Protein AF-A0A8H4P3G0-F1 (afdb_monomer_lite)

Sequence (177 aa):
MDLLESDEVDSEFFDDLRQRVEITLADLEDWEQFNQYPRPLASYPSPTASAPVFHTVRDKSLLALQRAIILCMSGLCALLKIPLVAEIPAVLENRHAVKTAIASEICELATSCVGHTHSTEPLLFIFPLQIASMNFETGSQEEKMAEEIMNGVIADTHGFEIGRRREWKTSSVILVK

Foldseek 3Di:
DPDPVVVVVVVVVLVVLLVVLVVVLVVLVVVCVVLVDDDPPPPDPPPDDDPPDDQDLLNLLVNLVSLLVLLVCLVVCVVSLNDSDPVDRSVRDPSLVVLLVSLVSLLVSLVVCQPPDLDLSSVSSLSSLVSSLVSDDPPDPSNVSSVVSNCSSPCVRPNDDPDDPDPPPPPDPPPDD

Radius of gyration: 20.96 Å; chains: 1; bounding box: 38×79×64 Å

pLDDT: mean 75.91, std 18.03, range [33.38, 95.25]

Organism: NCBI:txid2364996

Structure (mmCIF, N/CA/C/O backbone):
data_AF-A0A8H4P3G0-F1
#
_entry.id   AF-A0A8H4P3G0-F1
#
loop_
_atom_site.group_PDB
_atom_site.id
_atom_site.type_symbol
_atom_site.label_atom_id
_atom_site.label_alt_id
_atom_site.label_comp_id
_atom_site.label_asym_id
_atom_site.label_entity_id
_atom_site.label_seq_id
_atom_site.pdbx_PDB_ins_code
_atom_site.Cartn_x
_atom_site.Cartn_y
_atom_site.Cartn_z
_atom_site.occupancy
_atom_site.B_iso_or_equiv
_atom_site.auth_seq_id
_atom_site.auth_comp_id
_atom_site.auth_asym_id
_atom_site.auth_atom_id
_atom_site.pdbx_PDB_model_num
ATOM 1 N N . MET A 1 1 ? -11.064 -8.319 45.686 1.00 43.12 1 MET A N 1
ATOM 2 C CA . MET A 1 1 ? -11.386 -6.901 45.439 1.00 43.12 1 MET A CA 1
ATOM 3 C C . MET A 1 1 ? -10.418 -6.482 44.339 1.00 43.12 1 MET A C 1
ATOM 5 O O . MET A 1 1 ? -9.580 -5.642 44.582 1.00 43.12 1 MET A O 1
ATOM 9 N N . ASP A 1 2 ? -10.479 -7.156 43.178 1.00 49.41 2 ASP A N 1
ATOM 10 C CA . ASP A 1 2 ? -9.351 -7.249 42.216 1.00 49.41 2 ASP A CA 1
ATOM 11 C C . ASP A 1 2 ? -9.828 -7.223 40.750 1.00 49.41 2 ASP A C 1
ATOM 13 O O . ASP A 1 2 ? -9.193 -7.771 39.860 1.00 49.41 2 ASP A O 1
ATOM 17 N N . LEU A 1 3 ? -11.008 -6.651 40.494 1.00 50.59 3 LEU A N 1
ATOM 18 C CA . LEU A 1 3 ? -11.621 -6.603 39.157 1.00 50.59 3 LEU A CA 1
ATOM 19 C C . LEU A 1 3 ? -11.662 -5.190 38.558 1.00 50.59 3 LEU A C 1
ATOM 21 O O . LEU A 1 3 ? -12.108 -5.041 37.430 1.00 50.59 3 LEU A O 1
ATOM 25 N N . LEU A 1 4 ? -11.215 -4.167 39.296 1.00 52.47 4 LEU A N 1
ATOM 26 C CA . LEU A 1 4 ? -11.251 -2.769 38.845 1.00 52.47 4 LEU A CA 1
ATOM 27 C C . LEU A 1 4 ? -9.918 -2.286 38.250 1.00 52.47 4 LEU A C 1
ATOM 29 O O . LEU A 1 4 ? -9.938 -1.396 37.415 1.00 52.47 4 LEU A O 1
ATOM 33 N N . GLU A 1 5 ? -8.783 -2.897 38.605 1.00 53.19 5 GLU A N 1
ATOM 34 C CA . GLU A 1 5 ? -7.465 -2.487 38.082 1.00 53.19 5 GLU A CA 1
ATOM 35 C C . GLU A 1 5 ? -7.181 -3.024 36.667 1.00 53.19 5 GLU A C 1
ATOM 37 O O . GLU A 1 5 ? -6.415 -2.422 35.924 1.00 53.19 5 GLU A O 1
ATOM 42 N N . SER A 1 6 ? -7.816 -4.130 36.257 1.00 55.69 6 SER A N 1
ATOM 43 C CA . SER A 1 6 ? -7.603 -4.710 34.919 1.00 55.69 6 SER A CA 1
ATOM 44 C C . SER A 1 6 ? -8.222 -3.867 33.802 1.00 55.69 6 SER A C 1
ATOM 46 O O . SER A 1 6 ? -7.658 -3.798 32.719 1.00 55.69 6 SER A O 1
ATOM 48 N N . ASP A 1 7 ? -9.369 -3.235 34.059 1.00 60.00 7 ASP A N 1
ATOM 49 C CA . ASP A 1 7 ? -10.128 -2.480 33.048 1.00 60.00 7 ASP A CA 1
ATOM 50 C C . ASP A 1 7 ? -9.490 -1.100 32.784 1.00 60.00 7 ASP A C 1
ATOM 52 O O . ASP A 1 7 ? -9.497 -0.590 31.665 1.00 60.00 7 ASP A O 1
ATOM 56 N N . GLU A 1 8 ? -8.877 -0.513 33.818 1.00 61.44 8 GLU A N 1
ATOM 57 C CA . GLU A 1 8 ? -8.212 0.792 33.749 1.00 61.44 8 GLU A CA 1
ATOM 58 C C . GLU A 1 8 ? -6.863 0.695 33.013 1.00 61.44 8 GLU A C 1
ATOM 60 O O . GLU A 1 8 ? -6.602 1.492 32.109 1.00 61.44 8 GLU A O 1
ATOM 65 N N . VAL A 1 9 ? -6.065 -0.343 33.305 1.00 61.91 9 VAL A N 1
ATOM 66 C CA . VAL A 1 9 ? -4.786 -0.626 32.620 1.00 61.91 9 VAL A CA 1
ATOM 67 C C . VAL A 1 9 ? -4.992 -0.949 31.138 1.00 61.91 9 VAL A C 1
ATOM 69 O O . VAL A 1 9 ? -4.215 -0.495 30.296 1.00 61.91 9 VAL A O 1
ATOM 72 N N . ASP A 1 10 ? -6.053 -1.688 30.802 1.00 77.25 10 ASP A N 1
ATOM 73 C CA . ASP A 1 10 ? -6.387 -1.966 29.406 1.00 77.25 10 ASP A CA 1
ATOM 74 C C . ASP A 1 10 ? -6.795 -0.672 28.680 1.00 77.25 10 ASP A C 1
ATOM 76 O O . ASP A 1 10 ? -6.320 -0.421 27.572 1.00 77.25 10 ASP A O 1
ATOM 80 N N . SER A 1 11 ? -7.597 0.200 29.309 1.00 81.69 11 SER A N 1
ATOM 81 C CA . SER A 1 11 ? -8.021 1.471 28.699 1.00 81.69 11 SER A CA 1
ATOM 82 C C . SER A 1 11 ? -6.858 2.432 28.414 1.00 81.69 11 SER A C 1
ATOM 84 O O . SER A 1 11 ? -6.768 2.961 27.306 1.00 81.69 11 SER A O 1
ATOM 86 N N . GLU A 1 12 ? -5.919 2.586 29.355 1.00 89.50 12 GLU A N 1
ATOM 87 C CA . GLU A 1 12 ? -4.738 3.442 29.188 1.00 89.50 12 GLU A CA 1
ATOM 88 C C . GLU A 1 12 ? -3.828 2.921 28.067 1.00 89.50 12 GLU A C 1
ATOM 90 O O . GLU A 1 12 ? -3.342 3.692 27.235 1.00 89.50 12 GLU A O 1
ATOM 95 N N . PHE A 1 13 ? -3.644 1.599 27.990 1.00 90.69 13 PHE A N 1
ATOM 96 C CA . PHE A 1 13 ? -2.889 0.976 26.907 1.00 90.69 13 PHE A CA 1
ATOM 97 C C . PHE A 1 13 ? -3.551 1.191 25.539 1.00 90.69 13 PHE A C 1
ATOM 99 O O . PHE A 1 13 ? -2.862 1.502 24.564 1.00 90.69 13 PHE A O 1
ATOM 106 N N . PHE A 1 14 ? -4.877 1.029 25.446 1.00 90.44 14 PHE A N 1
ATOM 107 C CA . PHE A 1 14 ? -5.611 1.262 24.201 1.00 90.44 14 PHE A CA 1
ATOM 108 C C . PHE A 1 14 ? -5.514 2.720 23.747 1.00 90.44 14 PHE A C 1
ATOM 110 O O . PHE A 1 14 ? -5.353 2.955 22.547 1.00 90.44 14 PHE A O 1
ATOM 117 N N . ASP A 1 15 ? -5.559 3.674 24.676 1.00 91.88 15 ASP A N 1
ATOM 118 C CA . ASP A 1 15 ? -5.425 5.099 24.373 1.00 91.88 15 ASP A CA 1
ATOM 119 C C . ASP A 1 15 ? -3.999 5.467 23.924 1.00 91.88 15 ASP A C 1
ATOM 121 O O . ASP A 1 15 ? -3.850 6.137 22.898 1.00 91.88 15 ASP A O 1
ATOM 125 N N . ASP A 1 16 ? -2.946 4.966 24.590 1.00 94.12 16 ASP A N 1
ATOM 126 C CA . ASP A 1 16 ? -1.550 5.168 24.147 1.00 94.12 16 ASP A CA 1
ATOM 127 C C . ASP A 1 16 ? -1.311 4.546 22.763 1.00 94.12 16 ASP A C 1
ATOM 129 O O . ASP A 1 16 ? -0.747 5.177 21.864 1.00 94.12 16 ASP A O 1
ATOM 133 N N . LEU A 1 17 ? -1.791 3.317 22.543 1.00 93.62 17 LEU A N 1
ATOM 134 C CA . LEU A 1 17 ? -1.672 2.652 21.248 1.00 93.62 17 LEU A CA 1
ATOM 135 C C . LEU A 1 17 ? -2.418 3.425 20.153 1.00 93.62 17 LEU A C 1
ATOM 137 O O . LEU A 1 17 ? -1.885 3.597 19.054 1.00 93.62 17 LEU A O 1
ATOM 141 N N . ARG A 1 18 ? -3.628 3.913 20.447 1.00 93.44 18 ARG A N 1
ATOM 142 C CA . ARG A 1 18 ? -4.426 4.742 19.535 1.00 93.44 18 ARG A CA 1
ATOM 143 C C . ARG A 1 18 ? -3.678 6.009 19.152 1.00 93.44 18 ARG A C 1
ATOM 145 O O . ARG A 1 18 ? -3.518 6.264 17.960 1.00 93.44 18 ARG A O 1
ATOM 152 N N . GLN A 1 19 ? -3.155 6.735 20.136 1.00 94.44 19 GLN A N 1
ATOM 153 C CA . GLN A 1 19 ? -2.387 7.954 19.911 1.00 94.44 19 GLN A CA 1
ATOM 154 C C . GLN A 1 19 ? -1.144 7.690 19.052 1.00 94.44 19 GLN A C 1
ATOM 156 O O . GLN A 1 19 ? -0.868 8.439 18.117 1.00 94.44 19 GLN A O 1
ATOM 161 N N . ARG A 1 20 ? -0.405 6.604 19.310 1.00 94.50 20 ARG A N 1
ATOM 162 C CA . ARG A 1 20 ? 0.772 6.240 18.503 1.00 94.50 20 ARG A CA 1
ATOM 163 C C . ARG A 1 20 ? 0.420 5.933 17.054 1.00 94.50 20 ARG A C 1
ATOM 165 O O . ARG A 1 20 ? 1.165 6.333 16.160 1.00 94.50 20 ARG A O 1
ATOM 172 N N . VAL A 1 21 ? -0.685 5.227 16.810 1.00 93.25 21 VAL A N 1
ATOM 173 C CA . VAL A 1 21 ? -1.143 4.926 15.446 1.00 93.25 21 VAL A CA 1
ATOM 174 C C . VAL A 1 21 ? -1.578 6.206 14.729 1.00 93.25 21 VAL A C 1
ATOM 176 O O . VAL A 1 21 ? -1.184 6.404 13.583 1.00 93.25 21 VAL A O 1
ATOM 179 N N . GLU A 1 22 ? -2.319 7.094 15.398 1.00 92.56 22 GLU A N 1
ATOM 180 C CA . GLU A 1 22 ? -2.729 8.394 14.844 1.00 92.56 22 GLU A CA 1
ATOM 181 C C . GLU A 1 22 ? -1.518 9.270 14.488 1.00 92.56 22 GLU A C 1
ATOM 183 O O . GLU A 1 22 ? -1.454 9.787 13.375 1.00 92.56 22 GLU A O 1
ATOM 188 N N . ILE A 1 23 ? -0.524 9.373 15.380 1.00 93.31 23 ILE A N 1
ATOM 189 C CA . ILE A 1 23 ? 0.727 10.106 15.115 1.00 93.31 23 ILE A CA 1
ATOM 190 C C . ILE A 1 23 ? 1.473 9.489 13.932 1.00 93.31 23 ILE A C 1
ATOM 192 O O . ILE A 1 23 ? 1.886 10.204 13.029 1.00 93.31 23 ILE A O 1
ATOM 196 N N . THR A 1 24 ? 1.606 8.161 13.896 1.00 93.12 24 THR A N 1
ATOM 197 C CA . THR A 1 24 ? 2.320 7.481 12.804 1.00 93.12 24 THR A CA 1
ATOM 198 C C . THR A 1 24 ? 1.644 7.731 11.455 1.00 93.12 24 THR A C 1
ATOM 200 O O . THR A 1 24 ? 2.328 7.954 10.462 1.00 93.12 24 THR A O 1
ATOM 203 N N . LEU A 1 25 ? 0.309 7.695 11.394 1.00 90.94 25 LEU A N 1
ATOM 204 C CA . LEU A 1 25 ? -0.429 8.011 10.169 1.00 90.94 25 LEU A CA 1
ATOM 205 C C . LEU A 1 25 ? -0.236 9.472 9.753 1.00 90.94 25 LEU A C 1
ATOM 207 O O . LEU A 1 25 ? 0.039 9.724 8.582 1.00 90.94 25 LEU A O 1
ATOM 211 N N . ALA A 1 26 ? -0.312 10.408 10.701 1.00 89.81 26 ALA A N 1
ATOM 212 C CA . ALA A 1 26 ? -0.076 11.825 10.438 1.00 89.81 26 ALA A CA 1
ATOM 213 C C . ALA A 1 26 ? 1.346 12.077 9.910 1.00 89.81 26 ALA A C 1
ATOM 215 O O . ALA A 1 26 ? 1.509 12.729 8.884 1.00 89.81 26 ALA A O 1
ATOM 216 N N . ASP A 1 27 ? 2.367 11.476 10.528 1.00 91.25 27 ASP A N 1
ATOM 217 C CA . ASP A 1 27 ? 3.762 11.593 10.088 1.00 91.25 27 ASP A CA 1
ATOM 218 C C . ASP A 1 27 ? 3.959 11.063 8.653 1.00 91.25 27 ASP A C 1
ATOM 220 O O . ASP A 1 27 ? 4.732 11.624 7.870 1.00 91.25 27 ASP A O 1
ATOM 224 N N . LEU A 1 28 ? 3.257 9.985 8.278 1.00 90.06 28 LEU A N 1
ATOM 225 C CA . LEU A 1 28 ? 3.296 9.427 6.920 1.00 90.06 28 LEU A CA 1
ATOM 226 C C . LEU A 1 28 ? 2.593 10.325 5.892 1.00 90.06 28 LEU A C 1
ATOM 228 O O . LEU A 1 28 ? 3.028 10.361 4.737 1.00 90.06 28 LEU A O 1
ATOM 232 N N . GLU A 1 29 ? 1.519 11.016 6.276 1.00 85.75 29 GLU A N 1
ATOM 233 C CA . GLU A 1 29 ? 0.829 11.999 5.431 1.00 85.75 29 GLU A CA 1
ATOM 234 C C . GLU A 1 29 ? 1.659 13.286 5.278 1.00 85.75 29 GLU A C 1
ATOM 236 O O . GLU A 1 29 ? 1.828 13.785 4.162 1.00 85.75 29 GLU A O 1
ATOM 241 N N . ASP A 1 30 ? 2.252 13.784 6.364 1.00 87.12 30 ASP A N 1
ATOM 242 C CA . ASP A 1 30 ? 3.133 14.956 6.360 1.00 87.12 30 ASP A CA 1
ATOM 243 C C . ASP A 1 30 ? 4.384 14.709 5.508 1.00 87.12 30 ASP A C 1
ATOM 245 O O . ASP A 1 30 ? 4.800 15.570 4.724 1.00 87.12 30 ASP A O 1
ATOM 249 N N . TRP A 1 31 ? 4.962 13.505 5.594 1.00 88.06 31 TRP A N 1
ATOM 250 C CA . TRP A 1 31 ? 6.077 13.102 4.739 1.00 88.06 31 TRP A CA 1
ATOM 251 C C . TRP A 1 31 ? 5.698 13.118 3.251 1.00 88.06 31 TRP A C 1
ATOM 253 O O . TRP A 1 31 ? 6.485 13.588 2.425 1.00 88.06 31 TRP A O 1
ATOM 263 N N . GLU A 1 32 ? 4.504 12.645 2.882 1.00 83.06 32 GLU A N 1
ATOM 264 C CA . GLU A 1 32 ? 4.028 12.673 1.492 1.00 83.06 32 GLU A CA 1
ATOM 265 C C . GLU A 1 32 ? 3.904 14.115 0.978 1.00 83.06 32 GLU A C 1
ATOM 267 O O . GLU A 1 32 ? 4.414 14.433 -0.103 1.00 83.06 32 GLU A O 1
ATOM 272 N N . GLN A 1 33 ? 3.287 14.997 1.773 1.00 80.44 33 GLN A N 1
ATOM 273 C CA . GLN A 1 33 ? 3.102 16.410 1.434 1.00 80.44 33 GLN A CA 1
ATOM 274 C C . GLN A 1 33 ? 4.439 17.141 1.283 1.00 80.44 33 GLN A C 1
ATOM 276 O O . GLN A 1 33 ? 4.635 17.889 0.321 1.00 80.44 33 GLN A O 1
ATOM 281 N N . PHE A 1 34 ? 5.383 16.893 2.195 1.00 79.56 34 PHE A N 1
ATOM 282 C CA . PHE A 1 34 ? 6.714 17.499 2.160 1.00 79.56 34 PHE A CA 1
ATOM 283 C C . PHE A 1 34 ? 7.478 17.155 0.874 1.00 79.56 34 PHE A C 1
ATOM 285 O O . PHE A 1 34 ? 8.173 18.004 0.315 1.00 79.56 34 PHE A O 1
ATOM 292 N N . ASN A 1 35 ? 7.320 15.927 0.372 1.00 73.19 35 ASN A N 1
ATOM 293 C CA . ASN A 1 35 ? 7.991 15.461 -0.841 1.00 73.19 35 ASN A CA 1
ATOM 294 C C . ASN A 1 35 ? 7.211 15.755 -2.141 1.00 73.19 35 ASN A C 1
ATOM 296 O O . ASN A 1 35 ? 7.659 15.357 -3.217 1.00 73.19 35 ASN A O 1
ATOM 300 N N . GLN A 1 36 ? 6.083 16.478 -2.063 1.00 69.44 36 GLN A N 1
ATOM 301 C CA . GLN A 1 36 ? 5.275 16.928 -3.209 1.00 69.44 36 GLN A CA 1
ATOM 302 C C . GLN A 1 36 ? 4.873 15.800 -4.170 1.00 69.44 36 GLN A C 1
ATOM 304 O O . GLN A 1 36 ? 4.805 15.999 -5.385 1.00 69.44 36 GLN A O 1
ATOM 309 N N . TYR A 1 37 ? 4.617 14.602 -3.646 1.00 65.69 37 TYR A N 1
ATOM 310 C CA . TYR A 1 37 ? 4.151 13.509 -4.486 1.00 65.69 37 TYR A CA 1
ATOM 311 C C . TYR A 1 37 ? 2.724 13.775 -4.983 1.00 65.69 37 TYR A C 1
ATOM 313 O O . TYR A 1 37 ? 1.870 14.196 -4.199 1.00 65.69 37 TYR A O 1
ATOM 321 N N . PRO A 1 38 ? 2.425 13.534 -6.272 1.00 56.12 38 PRO A N 1
ATOM 322 C CA . PRO A 1 38 ? 1.068 13.642 -6.774 1.00 56.12 38 PRO A CA 1
ATOM 323 C C . PRO A 1 38 ? 0.209 12.565 -6.113 1.00 56.12 38 PRO A C 1
ATOM 325 O O . PRO A 1 38 ? 0.459 11.369 -6.270 1.00 56.12 38 PRO A O 1
ATOM 328 N N . ARG A 1 39 ? -0.816 12.996 -5.375 1.00 55.69 39 ARG A N 1
ATOM 329 C CA . ARG A 1 39 ? -1.787 12.090 -4.767 1.00 55.69 39 ARG A CA 1
ATOM 330 C C . ARG A 1 39 ? -2.641 11.446 -5.876 1.00 55.69 39 ARG A C 1
ATOM 332 O O . ARG A 1 39 ? -3.262 12.195 -6.637 1.00 55.69 39 ARG A O 1
ATOM 339 N N . PRO A 1 40 ? -2.752 10.110 -5.975 1.00 48.84 40 PRO A N 1
ATOM 340 C CA . PRO A 1 40 ? -3.450 9.483 -7.104 1.00 48.84 40 PRO A CA 1
ATOM 341 C C . PRO A 1 40 ? -4.983 9.632 -7.119 1.00 48.84 40 PRO A C 1
ATOM 343 O O . PRO A 1 40 ? -5.617 9.272 -8.104 1.00 48.84 40 PRO A O 1
ATOM 346 N N . LEU A 1 41 ? -5.611 10.215 -6.091 1.00 43.03 41 LEU A N 1
ATOM 347 C CA . LEU A 1 41 ? -7.079 10.346 -6.019 1.00 43.03 41 LEU A CA 1
ATOM 348 C C . LEU A 1 41 ? -7.628 11.764 -6.235 1.00 43.03 41 LEU A C 1
ATOM 350 O O . LEU A 1 41 ? -8.844 11.961 -6.252 1.00 43.03 41 LEU A O 1
ATOM 354 N N . ALA A 1 42 ? -6.775 12.761 -6.475 1.00 37.22 42 ALA A N 1
ATOM 355 C CA . ALA A 1 42 ? -7.243 14.096 -6.834 1.00 37.22 42 ALA A CA 1
ATOM 356 C C . ALA A 1 42 ? -7.324 14.235 -8.361 1.00 37.22 42 ALA A C 1
ATOM 358 O O . ALA A 1 42 ? -6.422 14.759 -9.008 1.00 37.22 42 ALA A O 1
ATOM 359 N N . SER A 1 43 ? -8.458 13.834 -8.942 1.00 33.38 43 SER A N 1
ATOM 360 C CA . SER A 1 43 ? -8.894 14.295 -10.273 1.00 33.38 43 SER A CA 1
ATOM 361 C C . SER A 1 43 ? -9.261 15.790 -10.250 1.00 33.38 43 SER A C 1
ATOM 363 O O . SER A 1 43 ? -10.345 16.184 -10.671 1.00 33.38 43 SER A O 1
ATOM 365 N N . TYR A 1 44 ? -8.371 16.634 -9.727 1.00 35.44 44 TYR A N 1
ATOM 366 C CA . TYR A 1 44 ? -8.491 18.082 -9.766 1.00 35.44 44 TYR A CA 1
ATOM 367 C C . TYR A 1 44 ? -7.192 18.673 -10.312 1.00 35.44 44 TYR A C 1
ATOM 369 O O . TYR A 1 44 ? -6.133 18.475 -9.715 1.00 35.44 44 TYR A O 1
ATOM 377 N N . PRO A 1 45 ? -7.242 19.412 -11.433 1.00 39.12 45 PRO A N 1
ATOM 378 C CA . PRO A 1 45 ? -6.087 20.161 -11.890 1.00 39.12 45 PRO A CA 1
ATOM 379 C C . PRO A 1 45 ? -5.824 21.271 -10.869 1.00 39.12 45 PRO A C 1
ATOM 381 O O . PRO A 1 45 ? -6.584 22.234 -10.778 1.00 39.12 45 PRO A O 1
ATOM 384 N N . SER A 1 46 ? -4.763 21.130 -10.073 1.00 40.81 46 SER A N 1
ATOM 385 C CA . SER A 1 46 ? -4.280 22.238 -9.252 1.00 40.81 46 SER A CA 1
ATOM 386 C C . SER A 1 46 ? -3.826 23.369 -10.194 1.00 40.81 46 SER A C 1
ATOM 388 O O . SER A 1 46 ? -3.010 23.118 -11.084 1.00 40.81 46 SER A O 1
ATOM 390 N N . PRO A 1 47 ? -4.356 24.601 -10.070 1.00 42.53 47 PRO A N 1
ATOM 391 C CA . PRO A 1 47 ? -4.154 25.672 -11.049 1.00 42.53 47 PRO A CA 1
ATOM 392 C C . PRO A 1 47 ? -2.785 26.366 -10.951 1.00 42.53 47 PRO A C 1
ATOM 394 O O . PRO A 1 47 ? -2.550 27.367 -11.627 1.00 42.53 47 PRO A O 1
ATOM 397 N N . THR A 1 48 ? -1.857 25.861 -10.142 1.00 43.78 48 THR A N 1
ATOM 398 C CA . THR A 1 48 ? -0.498 26.400 -10.044 1.00 43.78 48 THR A CA 1
ATOM 399 C C . THR A 1 48 ? 0.470 25.514 -10.810 1.00 43.78 48 THR A C 1
ATOM 401 O O . THR A 1 48 ? 0.964 24.517 -10.293 1.00 43.78 48 THR A O 1
ATOM 404 N N . ALA A 1 49 ? 0.741 25.902 -12.056 1.00 47.28 49 ALA A N 1
ATOM 405 C CA . ALA A 1 49 ? 1.813 25.359 -12.875 1.00 47.28 49 ALA A CA 1
ATOM 406 C C . ALA A 1 49 ? 3.182 25.633 -12.220 1.00 47.28 49 ALA A C 1
ATOM 408 O O . ALA A 1 49 ? 3.829 26.641 -12.503 1.00 47.28 49 ALA A O 1
ATOM 409 N N . SER A 1 50 ? 3.627 24.746 -11.332 1.00 45.53 50 SER A N 1
ATOM 410 C CA . SER A 1 50 ? 5.051 24.522 -11.095 1.00 45.53 50 SER A CA 1
ATOM 411 C C . SER A 1 50 ? 5.563 23.520 -12.134 1.00 45.53 50 SER A C 1
ATOM 413 O O . SER A 1 50 ? 4.803 22.711 -12.667 1.00 45.53 50 SER A O 1
ATOM 415 N N . ALA A 1 51 ? 6.841 23.637 -12.501 1.00 49.16 51 ALA A N 1
ATOM 416 C CA . ALA A 1 51 ? 7.497 22.768 -13.478 1.00 49.16 51 ALA A CA 1
ATOM 417 C C . ALA A 1 51 ? 7.215 21.275 -13.195 1.00 49.16 51 ALA A C 1
ATOM 419 O O . ALA A 1 51 ? 7.076 20.916 -12.025 1.00 49.16 51 ALA A O 1
ATOM 420 N N . PRO A 1 52 ? 7.149 20.402 -14.221 1.00 52.31 52 PRO A N 1
ATOM 421 C CA . PRO A 1 52 ? 6.902 18.979 -14.007 1.00 52.31 52 PRO A CA 1
ATOM 422 C C . PRO A 1 52 ? 7.968 18.417 -13.062 1.00 52.31 52 PRO A C 1
ATOM 424 O O . PRO A 1 52 ? 9.151 18.368 -13.405 1.00 52.31 52 PRO A O 1
ATOM 427 N N . VAL A 1 53 ? 7.553 18.031 -11.854 1.00 60.91 53 VAL A N 1
ATOM 428 C CA . VAL A 1 53 ? 8.425 17.352 -10.899 1.00 60.91 53 VAL A CA 1
ATOM 429 C C . VAL A 1 53 ? 8.690 15.962 -11.469 1.00 60.91 53 VAL A C 1
ATOM 431 O O . VAL A 1 53 ? 7.803 15.112 -11.538 1.00 60.91 53 VAL A O 1
ATOM 434 N N . PHE A 1 54 ? 9.907 15.742 -11.962 1.00 62.84 54 PHE A N 1
ATOM 435 C CA . PHE A 1 54 ? 10.335 14.424 -12.412 1.00 62.84 54 PHE A CA 1
ATOM 436 C C . PHE A 1 54 ? 10.643 13.570 -11.183 1.00 62.84 54 PHE A C 1
ATOM 438 O O . PHE A 1 54 ? 11.702 13.714 -10.578 1.00 62.84 54 PHE A O 1
ATOM 445 N N . HIS A 1 55 ? 9.722 12.681 -10.815 1.00 75.44 55 HIS A N 1
ATOM 446 C CA . HIS A 1 55 ? 9.962 11.708 -9.751 1.00 75.44 55 HIS A CA 1
ATOM 447 C C . HIS A 1 55 ? 10.827 10.560 -10.268 1.00 75.44 55 HIS A C 1
ATOM 449 O O . HIS A 1 55 ? 10.496 9.919 -11.272 1.00 75.44 55 HIS A O 1
ATOM 455 N N . THR A 1 56 ? 11.924 10.283 -9.566 1.00 84.88 56 THR A N 1
ATOM 456 C CA . THR A 1 56 ? 12.780 9.132 -9.859 1.00 84.88 56 THR A CA 1
ATOM 457 C C . THR A 1 56 ? 12.065 7.816 -9.517 1.00 84.88 56 THR A C 1
ATOM 459 O O . THR A 1 56 ? 11.059 7.794 -8.803 1.00 84.88 56 THR A O 1
ATOM 462 N N . VAL A 1 57 ? 12.591 6.683 -9.999 1.00 84.62 57 VAL A N 1
ATOM 463 C CA . VAL A 1 57 ? 12.095 5.344 -9.611 1.00 84.62 57 VAL A CA 1
ATOM 464 C C . VAL A 1 57 ? 12.144 5.170 -8.091 1.00 84.62 57 VAL A C 1
ATOM 466 O O . VAL A 1 57 ? 11.209 4.638 -7.494 1.00 84.62 57 VAL A O 1
ATOM 469 N N . ARG A 1 58 ? 13.204 5.686 -7.457 1.00 86.56 58 ARG A N 1
ATOM 470 C CA . ARG A 1 58 ? 13.367 5.671 -6.003 1.00 86.56 58 ARG A CA 1
ATOM 471 C C . ARG A 1 58 ? 12.246 6.434 -5.308 1.00 86.56 58 ARG A C 1
ATOM 473 O O . ARG A 1 58 ? 11.645 5.899 -4.384 1.00 86.56 58 ARG A O 1
ATOM 480 N N . ASP A 1 59 ? 11.938 7.633 -5.780 1.00 87.25 59 ASP A N 1
ATOM 481 C CA . ASP A 1 59 ? 10.899 8.487 -5.203 1.00 87.25 59 ASP A CA 1
ATOM 482 C C . ASP A 1 59 ? 9.533 7.782 -5.226 1.00 87.25 59 ASP A C 1
ATOM 484 O O . ASP A 1 59 ? 8.863 7.625 -4.204 1.00 87.25 59 ASP A O 1
ATOM 488 N N . LYS A 1 60 ? 9.176 7.213 -6.381 1.00 87.31 60 LYS A N 1
ATOM 489 C CA . LYS A 1 60 ? 7.952 6.417 -6.543 1.00 87.31 60 LYS A CA 1
ATOM 490 C C . LYS A 1 60 ? 7.943 5.157 -5.673 1.00 87.31 60 LYS A C 1
ATOM 492 O O . LYS A 1 60 ? 6.895 4.789 -5.149 1.00 87.31 60 LYS A O 1
ATOM 497 N N . SER A 1 61 ? 9.093 4.505 -5.494 1.00 89.25 61 SER A N 1
ATOM 498 C CA . SER A 1 61 ? 9.200 3.320 -4.634 1.00 89.25 61 SER A CA 1
ATOM 499 C C . SER A 1 61 ? 9.019 3.649 -3.150 1.00 89.25 61 SER A C 1
ATOM 501 O O . SER A 1 61 ? 8.398 2.875 -2.425 1.00 89.25 61 SER A O 1
ATOM 503 N N . LEU A 1 62 ? 9.494 4.817 -2.700 1.00 91.12 62 LEU A N 1
ATOM 504 C CA . LEU A 1 62 ? 9.287 5.290 -1.331 1.00 91.12 62 LEU A CA 1
ATOM 505 C C . LEU A 1 62 ? 7.817 5.642 -1.088 1.00 91.12 62 LEU A C 1
ATOM 507 O O . LEU A 1 62 ? 7.2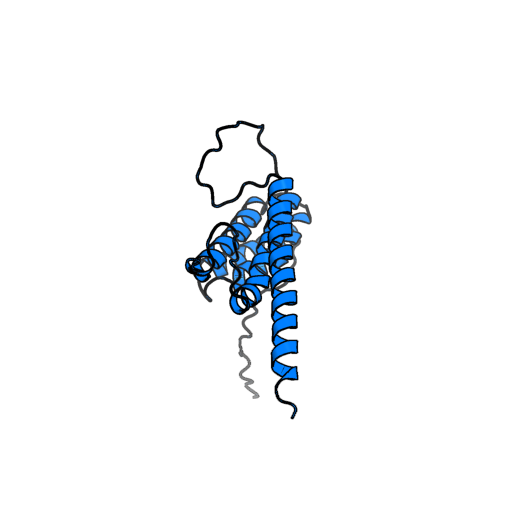84 5.308 -0.033 1.00 91.12 62 LEU A O 1
ATOM 511 N N . LEU A 1 63 ? 7.144 6.238 -2.075 1.00 91.12 63 LEU A N 1
ATOM 512 C CA . LEU A 1 63 ? 5.703 6.473 -2.003 1.00 91.12 63 LEU A CA 1
ATOM 513 C C . LEU A 1 63 ? 4.915 5.155 -1.942 1.00 91.12 63 LEU A C 1
ATOM 515 O O . LEU A 1 63 ? 4.044 4.993 -1.092 1.00 91.12 63 LEU A O 1
ATOM 519 N N . ALA A 1 64 ? 5.264 4.171 -2.775 1.00 92.31 64 ALA A N 1
ATOM 520 C CA . ALA A 1 64 ? 4.651 2.845 -2.716 1.00 92.31 64 ALA A CA 1
ATOM 521 C C . ALA A 1 64 ? 4.895 2.152 -1.361 1.00 92.31 64 ALA A C 1
ATOM 523 O O . ALA A 1 64 ? 4.000 1.496 -0.829 1.00 92.31 64 ALA A O 1
ATOM 524 N N . LEU A 1 65 ? 6.081 2.328 -0.768 1.00 94.38 65 LEU A N 1
ATOM 525 C CA . LEU A 1 65 ? 6.386 1.845 0.578 1.00 94.38 65 LEU A CA 1
ATOM 526 C C . LEU A 1 65 ? 5.522 2.526 1.642 1.00 94.38 65 LEU A C 1
ATOM 528 O O . LEU A 1 65 ? 4.989 1.837 2.508 1.00 94.38 65 LEU A O 1
ATOM 532 N N . GLN A 1 66 ? 5.339 3.843 1.563 1.00 93.75 66 GLN A N 1
ATOM 533 C CA . GLN A 1 66 ? 4.450 4.578 2.462 1.00 93.75 66 GLN A CA 1
ATOM 534 C C . GLN A 1 66 ? 3.015 4.031 2.392 1.00 93.75 66 GLN A C 1
ATOM 536 O O . GLN A 1 66 ? 2.435 3.695 3.428 1.00 93.75 66 GLN A O 1
ATOM 541 N N . ARG A 1 67 ? 2.484 3.809 1.183 1.00 93.06 67 ARG A N 1
ATOM 542 C CA . ARG A 1 67 ? 1.166 3.186 0.970 1.00 93.06 67 ARG A CA 1
ATOM 543 C C . ARG A 1 67 ? 1.081 1.773 1.543 1.00 93.06 67 ARG A C 1
ATOM 545 O O . ARG A 1 67 ? 0.089 1.413 2.178 1.00 93.06 67 ARG A O 1
ATOM 552 N N . ALA A 1 68 ? 2.138 0.982 1.383 1.00 95.25 68 ALA A N 1
ATOM 553 C CA . ALA A 1 68 ? 2.213 -0.360 1.948 1.00 95.25 68 ALA A CA 1
ATOM 554 C C . ALA A 1 68 ? 2.208 -0.345 3.486 1.00 95.25 68 ALA A C 1
ATOM 556 O O . ALA A 1 68 ? 1.534 -1.171 4.100 1.00 95.25 68 ALA A O 1
ATOM 557 N N . ILE A 1 69 ? 2.901 0.608 4.120 1.00 94.62 69 ILE A N 1
ATOM 558 C CA . ILE A 1 69 ? 2.883 0.776 5.581 1.00 94.62 69 ILE A CA 1
ATOM 559 C C . ILE A 1 69 ? 1.460 1.094 6.062 1.00 94.62 69 ILE A C 1
ATOM 561 O O . ILE A 1 69 ? 0.991 0.457 7.007 1.00 94.62 69 ILE A O 1
ATOM 565 N N . ILE A 1 70 ? 0.739 1.991 5.381 1.00 92.88 70 ILE A N 1
ATOM 566 C CA . ILE A 1 70 ? -0.668 2.298 5.699 1.00 92.88 70 ILE A CA 1
ATOM 567 C C . ILE A 1 70 ? -1.535 1.030 5.614 1.00 92.88 70 ILE A C 1
ATOM 569 O O . ILE A 1 70 ? -2.290 0.727 6.541 1.00 92.88 70 ILE A O 1
ATOM 573 N N . LEU A 1 71 ? -1.386 0.227 4.552 1.00 93.62 71 LEU A N 1
ATOM 574 C CA . LEU A 1 71 ? -2.111 -1.043 4.414 1.00 93.62 71 LEU A CA 1
ATOM 575 C C . LEU A 1 71 ? -1.789 -2.038 5.537 1.00 93.62 71 LEU A C 1
ATOM 577 O O . LEU A 1 71 ? -2.706 -2.684 6.055 1.00 93.62 71 LEU A O 1
ATOM 581 N N . CYS A 1 72 ? -0.526 -2.140 5.957 1.00 94.50 72 CYS A N 1
ATOM 582 C CA . CYS A 1 72 ? -0.118 -2.970 7.094 1.00 94.50 72 CYS A CA 1
ATOM 583 C C . CYS A 1 72 ? -0.789 -2.530 8.405 1.00 94.50 72 CYS A C 1
ATOM 585 O O . CYS A 1 72 ? -1.134 -3.374 9.232 1.00 94.50 72 CYS A O 1
ATOM 587 N N . MET A 1 73 ? -1.034 -1.229 8.582 1.00 92.19 73 MET A N 1
ATOM 588 C CA . MET A 1 73 ? -1.716 -0.697 9.765 1.00 92.19 73 MET A CA 1
ATOM 589 C C . MET A 1 73 ? -3.245 -0.844 9.717 1.00 92.19 73 MET A C 1
ATOM 591 O O . MET A 1 73 ? -3.901 -0.625 10.735 1.00 92.19 73 MET A O 1
ATOM 595 N N . SER A 1 74 ? -3.831 -1.277 8.592 1.00 90.62 74 SER A N 1
ATOM 596 C CA . SER A 1 74 ? -5.292 -1.361 8.416 1.00 90.62 74 SER A CA 1
ATOM 597 C C . SER A 1 74 ? -6.018 -2.188 9.478 1.00 90.62 74 SER A C 1
ATOM 599 O O . SER A 1 74 ? -7.098 -1.794 9.915 1.00 90.62 74 SER A O 1
ATOM 601 N N . GLY A 1 75 ? -5.429 -3.292 9.946 1.00 89.56 75 GLY A N 1
ATOM 602 C CA . GLY A 1 75 ? -6.005 -4.106 11.021 1.00 89.56 75 GLY A CA 1
ATOM 603 C C . GLY A 1 75 ? -6.048 -3.377 12.368 1.00 89.56 75 GLY A C 1
ATOM 604 O O . GLY A 1 75 ? -7.068 -3.413 13.057 1.00 89.56 75 GLY A O 1
ATOM 605 N N . LEU A 1 76 ? -4.974 -2.660 12.715 1.00 90.19 76 LEU A N 1
ATOM 606 C CA . LEU A 1 76 ? -4.896 -1.862 13.944 1.00 90.19 76 LEU A CA 1
ATOM 607 C C . LEU A 1 76 ? -5.828 -0.652 13.883 1.00 90.19 76 LEU A C 1
ATOM 609 O O . LEU A 1 76 ? -6.603 -0.424 14.809 1.00 90.19 76 LEU A O 1
ATOM 613 N N . CYS A 1 77 ? -5.838 0.066 12.760 1.00 90.56 77 CYS A N 1
ATOM 614 C CA . CYS A 1 77 ? -6.782 1.159 12.523 1.00 90.56 77 CYS A CA 1
ATOM 615 C C . CYS A 1 77 ? -8.225 0.654 12.619 1.00 90.56 77 CYS A C 1
ATOM 617 O O . CYS A 1 77 ? -9.115 1.342 13.135 1.00 90.56 77 CYS A O 1
ATOM 619 N N . ALA A 1 78 ? -8.456 -0.588 12.175 1.00 88.62 78 ALA A N 1
ATOM 620 C CA . ALA A 1 78 ? -9.760 -1.199 12.267 1.00 88.62 78 ALA A CA 1
ATOM 621 C C . ALA A 1 78 ? -10.233 -1.435 13.692 1.00 88.62 78 ALA A C 1
ATOM 623 O O . ALA A 1 78 ? -11.353 -1.036 14.024 1.00 88.62 78 ALA A O 1
ATOM 624 N N . LEU A 1 79 ? -9.356 -2.007 14.509 1.00 89.56 79 LEU A N 1
ATOM 625 C CA . LEU A 1 79 ? -9.581 -2.252 15.924 1.00 89.56 79 LEU A CA 1
ATOM 626 C C . LEU A 1 79 ? -9.803 -0.947 16.708 1.00 89.56 79 LEU A C 1
ATOM 628 O O . LEU A 1 79 ? -10.729 -0.862 17.509 1.00 89.56 79 LEU A O 1
ATOM 632 N N . LEU A 1 80 ? -9.003 0.086 16.427 1.00 89.94 80 LEU A N 1
ATOM 633 C CA . LEU A 1 80 ? -8.962 1.347 17.185 1.00 89.94 80 LEU A CA 1
ATOM 634 C C . LEU A 1 80 ? -9.922 2.430 16.655 1.00 89.94 80 LEU A C 1
ATOM 636 O O . LEU A 1 80 ? -9.957 3.549 17.174 1.00 89.94 80 LEU A O 1
ATOM 640 N N . LYS A 1 81 ? -10.713 2.106 15.619 1.00 88.25 81 LYS A N 1
ATOM 641 C CA . LYS A 1 81 ? -11.637 3.031 14.928 1.00 88.25 81 LYS A CA 1
ATOM 642 C C . LYS A 1 81 ? -10.945 4.313 14.441 1.00 88.25 81 LYS A C 1
ATOM 644 O O . LYS A 1 81 ? -11.508 5.402 14.530 1.00 88.25 81 LYS A O 1
ATOM 649 N N . ILE A 1 82 ? -9.726 4.168 13.937 1.00 88.75 82 ILE A N 1
ATOM 650 C CA . ILE A 1 82 ? -8.958 5.236 13.294 1.00 88.75 82 ILE A CA 1
ATOM 651 C C . ILE A 1 82 ? -9.217 5.133 11.778 1.00 88.75 82 ILE A C 1
ATOM 653 O O . ILE A 1 82 ? -9.279 4.005 11.262 1.00 88.75 82 ILE A O 1
ATOM 657 N N . PRO A 1 83 ? -9.452 6.247 11.062 1.00 85.69 83 PRO A N 1
ATOM 658 C CA . PRO A 1 83 ? -9.536 6.223 9.604 1.00 85.69 83 PRO A CA 1
ATOM 659 C C . PRO A 1 83 ? -8.148 5.985 8.994 1.00 85.69 83 PRO A C 1
ATOM 661 O O . PRO A 1 83 ? -7.148 6.435 9.543 1.00 85.69 83 PRO A O 1
ATOM 664 N N . LEU A 1 84 ? -8.073 5.275 7.868 1.00 83.00 84 LEU A N 1
ATOM 665 C CA . LEU A 1 84 ? -6.805 5.058 7.157 1.00 83.00 84 LEU A CA 1
ATOM 666 C C . LEU A 1 84 ? -6.351 6.290 6.375 1.00 83.00 84 LEU A C 1
ATOM 668 O O . LEU A 1 84 ? -5.167 6.407 6.072 1.00 83.00 84 LEU A O 1
ATOM 672 N N . VAL A 1 85 ? -7.292 7.171 6.037 1.00 76.75 85 VAL A N 1
ATOM 673 C CA . VAL A 1 85 ? -7.052 8.436 5.341 1.00 76.75 85 VAL A CA 1
ATOM 674 C C . VAL A 1 85 ? -7.699 9.553 6.151 1.00 76.75 85 VAL A C 1
ATOM 676 O O . VAL A 1 85 ? -8.909 9.508 6.388 1.00 76.75 85 VAL A O 1
ATOM 679 N N . ALA A 1 86 ? -6.927 10.566 6.557 1.00 69.00 86 ALA A N 1
ATOM 680 C CA . ALA A 1 86 ? -7.394 11.606 7.482 1.00 69.00 86 ALA A CA 1
ATOM 681 C C . ALA A 1 86 ? -8.631 12.394 6.998 1.00 69.00 86 ALA A C 1
ATOM 683 O O . ALA A 1 86 ? -9.375 12.961 7.797 1.00 69.00 86 ALA A O 1
ATOM 684 N N . GLU A 1 87 ? -8.885 12.413 5.691 1.00 66.44 87 GLU A N 1
ATOM 685 C CA . GLU A 1 87 ? -9.969 13.178 5.061 1.00 66.44 87 GLU A CA 1
ATOM 686 C C . GLU A 1 87 ? -11.348 12.528 5.185 1.00 66.44 87 GLU A C 1
ATOM 688 O O . GLU A 1 87 ? -12.367 13.184 4.952 1.00 66.44 87 GLU A O 1
ATOM 693 N N . ILE A 1 88 ? -11.400 11.244 5.545 1.00 63.84 88 ILE A N 1
ATOM 694 C CA . ILE A 1 88 ? -12.644 10.484 5.624 1.00 63.84 88 ILE A CA 1
ATOM 695 C C . ILE A 1 88 ? -12.912 10.145 7.091 1.00 63.84 88 ILE A C 1
ATOM 697 O O . ILE A 1 88 ? -12.140 9.408 7.703 1.00 63.84 88 ILE A O 1
ATOM 701 N N . PRO A 1 89 ? -14.025 10.615 7.685 1.00 66.56 89 PRO A N 1
ATOM 702 C CA . PRO A 1 89 ? -14.411 10.182 9.021 1.00 66.56 89 PRO A CA 1
ATOM 703 C C . PRO A 1 89 ? -14.515 8.652 9.080 1.00 66.56 89 PRO A C 1
ATOM 705 O O . PRO A 1 89 ? -15.178 8.055 8.233 1.00 66.56 89 PRO A O 1
ATOM 708 N N . ALA A 1 90 ? -13.942 8.016 10.108 1.00 67.69 90 ALA A N 1
ATOM 709 C CA . ALA A 1 90 ? -13.878 6.548 10.218 1.00 67.69 90 ALA A CA 1
ATOM 710 C C . ALA A 1 90 ? -15.245 5.843 10.088 1.00 67.69 90 ALA A C 1
ATOM 712 O O . ALA A 1 90 ? -15.325 4.704 9.642 1.00 67.69 90 ALA A O 1
ATOM 713 N N . VAL A 1 91 ? -16.333 6.524 10.464 1.00 63.06 91 VAL A N 1
ATOM 714 C CA . VAL A 1 91 ? -17.717 6.017 10.383 1.00 63.06 91 VAL A CA 1
ATOM 715 C C . VAL A 1 91 ? -18.220 5.905 8.935 1.00 63.06 91 VAL A C 1
ATOM 717 O O . VAL A 1 91 ? -19.125 5.125 8.653 1.00 63.06 91 VAL A O 1
ATOM 720 N N . LEU A 1 92 ? -17.644 6.684 8.021 1.00 66.50 92 LEU A N 1
ATOM 721 C CA . LEU A 1 92 ? -18.020 6.764 6.608 1.00 66.50 92 LEU A CA 1
ATOM 722 C C . LEU A 1 92 ? -17.010 6.059 5.694 1.00 66.50 92 LEU A C 1
ATOM 724 O O . LEU A 1 92 ? -17.233 5.954 4.488 1.00 66.50 92 LEU A O 1
ATOM 728 N N . GLU A 1 93 ? -15.902 5.576 6.254 1.00 74.62 93 GLU A N 1
ATOM 729 C CA . GLU A 1 93 ? -14.835 4.937 5.502 1.00 74.62 93 GLU A CA 1
ATOM 730 C C . GLU A 1 93 ? -15.253 3.535 5.037 1.00 74.62 93 GLU A C 1
ATOM 732 O O . GLU A 1 93 ? -15.310 2.579 5.817 1.00 74.62 93 GLU A O 1
ATOM 737 N N . ASN A 1 94 ? -15.493 3.378 3.731 1.00 84.81 94 ASN A N 1
ATOM 738 C CA . ASN A 1 94 ? -15.542 2.049 3.130 1.00 84.81 94 ASN A CA 1
ATOM 739 C C . ASN A 1 94 ? -14.118 1.487 3.056 1.00 84.81 94 ASN A C 1
ATOM 741 O O . ASN A 1 94 ? -13.414 1.640 2.059 1.00 84.81 94 ASN A O 1
ATOM 745 N N . ARG A 1 95 ? -13.706 0.814 4.130 1.00 83.06 95 ARG A N 1
ATOM 746 C CA . ARG A 1 95 ? -12.346 0.287 4.284 1.00 83.06 95 ARG A CA 1
ATOM 747 C C . ARG A 1 95 ? -11.926 -0.674 3.192 1.00 83.06 95 ARG A C 1
ATOM 749 O O . ARG A 1 95 ? -10.756 -0.684 2.837 1.00 83.06 95 ARG A O 1
ATOM 756 N N . HIS A 1 96 ? -12.844 -1.479 2.667 1.00 86.31 96 HIS A N 1
ATOM 757 C CA . HIS A 1 96 ? -12.506 -2.363 1.560 1.00 86.31 96 HIS A CA 1
ATOM 758 C C . HIS A 1 96 ? -12.139 -1.537 0.323 1.00 86.31 96 HIS A C 1
ATOM 760 O O . HIS A 1 96 ? -11.035 -1.681 -0.188 1.00 86.31 96 HIS A O 1
ATOM 766 N N . ALA A 1 97 ? -12.992 -0.583 -0.063 1.00 86.75 97 ALA A N 1
ATOM 767 C CA . ALA A 1 97 ? -12.728 0.292 -1.203 1.00 86.75 97 ALA A CA 1
ATOM 768 C C . ALA A 1 97 ? -11.447 1.130 -1.032 1.00 86.75 97 ALA A C 1
ATOM 770 O O . ALA A 1 97 ? -10.667 1.240 -1.973 1.00 86.75 97 ALA A O 1
ATOM 771 N N . VAL A 1 98 ? -11.196 1.674 0.166 1.00 87.50 98 VAL A N 1
ATOM 772 C CA . VAL A 1 98 ? -9.977 2.450 0.462 1.00 87.50 98 VAL A CA 1
ATOM 773 C C . VAL A 1 98 ? -8.727 1.579 0.364 1.00 87.50 98 VAL A C 1
ATOM 775 O O . VAL A 1 98 ? -7.762 1.962 -0.290 1.00 87.50 98 VAL A O 1
ATOM 778 N N . LYS A 1 99 ? -8.741 0.380 0.956 1.00 90.75 99 LYS A N 1
ATOM 779 C CA . LYS A 1 99 ? -7.608 -0.549 0.871 1.00 90.75 99 LYS A CA 1
ATOM 780 C C . LYS A 1 99 ? -7.325 -0.972 -0.570 1.00 90.75 99 LYS A C 1
ATOM 782 O O . LYS A 1 99 ? -6.165 -1.000 -0.968 1.00 90.75 99 LYS A O 1
ATOM 787 N N . THR A 1 100 ? -8.368 -1.272 -1.343 1.00 89.75 100 THR A N 1
ATOM 788 C CA . THR A 1 100 ? -8.240 -1.612 -2.763 1.00 89.75 100 THR A CA 1
ATOM 789 C C . THR A 1 100 ? -7.678 -0.442 -3.561 1.00 89.75 100 THR A C 1
ATOM 791 O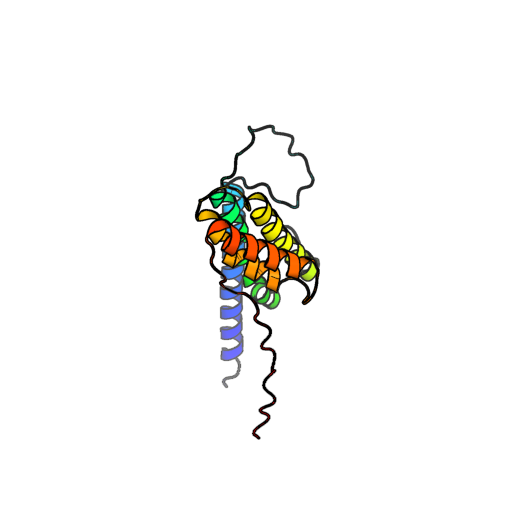 O . THR A 1 100 ? -6.769 -0.649 -4.354 1.00 89.75 100 THR A O 1
ATOM 794 N N . ALA A 1 101 ? -8.144 0.787 -3.317 1.00 89.19 101 ALA A N 1
ATOM 795 C CA . ALA A 1 101 ? -7.603 1.976 -3.971 1.00 89.19 101 ALA A CA 1
ATOM 796 C C . ALA A 1 101 ? -6.108 2.152 -3.666 1.00 89.19 101 ALA A C 1
ATOM 798 O O . ALA A 1 101 ? -5.312 2.249 -4.593 1.00 89.19 101 ALA A O 1
ATOM 799 N N . ILE A 1 102 ? -5.708 2.085 -2.390 1.00 91.06 102 ILE A N 1
ATOM 800 C CA . ILE A 1 102 ? -4.297 2.180 -1.984 1.00 91.06 102 ILE A CA 1
ATOM 801 C C . ILE A 1 102 ? -3.449 1.068 -2.632 1.00 91.06 102 ILE A C 1
ATOM 803 O O . ILE A 1 102 ? -2.333 1.319 -3.086 1.00 91.06 102 ILE A O 1
ATOM 807 N N . ALA A 1 103 ? -3.963 -0.163 -2.699 1.00 92.69 103 ALA A N 1
ATOM 808 C CA . ALA A 1 103 ? -3.280 -1.274 -3.360 1.00 92.6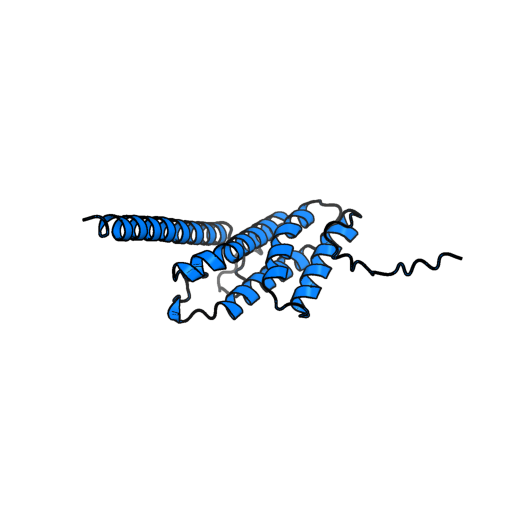9 103 ALA A CA 1
ATOM 809 C C . ALA A 1 103 ? -3.116 -1.038 -4.875 1.00 92.69 103 ALA A C 1
ATOM 811 O O . ALA A 1 103 ? -2.055 -1.331 -5.433 1.00 92.69 103 ALA A O 1
ATOM 812 N N . SER A 1 104 ? -4.124 -0.463 -5.535 1.00 90.31 104 SER A N 1
ATOM 813 C CA . SER A 1 104 ? -4.043 -0.070 -6.946 1.00 90.31 104 SER A CA 1
ATOM 814 C C . SER A 1 104 ? -3.007 1.030 -7.176 1.00 90.31 104 SER A C 1
ATOM 816 O O . SER A 1 104 ? -2.206 0.905 -8.100 1.00 90.31 104 SER A O 1
ATOM 818 N N . GLU A 1 105 ? -2.929 2.040 -6.302 1.00 90.31 105 GLU A N 1
ATOM 819 C CA . GLU A 1 105 ? -1.907 3.098 -6.388 1.00 90.31 105 GLU A CA 1
ATOM 820 C C . GLU A 1 105 ? -0.482 2.523 -6.370 1.00 90.31 105 GLU A C 1
ATOM 822 O O . GLU A 1 105 ? 0.376 2.932 -7.153 1.00 90.31 105 GLU A O 1
ATOM 827 N N . ILE A 1 106 ? -0.224 1.529 -5.513 1.00 93.12 106 ILE A N 1
ATOM 828 C CA . ILE A 1 106 ? 1.071 0.833 -5.468 1.00 93.12 106 ILE A CA 1
ATOM 829 C C . ILE A 1 106 ? 1.387 0.181 -6.823 1.00 93.12 106 ILE A C 1
ATOM 831 O O . ILE A 1 106 ? 2.517 0.284 -7.311 1.00 93.12 106 ILE A O 1
ATOM 835 N N . CYS A 1 107 ? 0.400 -0.475 -7.438 1.00 91.75 107 CYS A N 1
ATOM 836 C CA . CYS A 1 107 ? 0.565 -1.141 -8.729 1.00 91.75 107 CYS A CA 1
ATOM 837 C C . CYS A 1 107 ? 0.816 -0.136 -9.862 1.00 91.75 107 CYS A C 1
ATOM 839 O O . CYS A 1 107 ? 1.681 -0.369 -10.708 1.00 91.75 107 CYS A O 1
ATOM 841 N N . GLU A 1 108 ? 0.121 1.001 -9.863 1.00 89.81 108 GLU A N 1
ATOM 842 C CA . GLU A 1 108 ? 0.321 2.085 -10.832 1.00 89.81 108 GLU A CA 1
ATOM 843 C C . GLU A 1 108 ? 1.728 2.690 -10.725 1.00 89.81 108 GLU A C 1
ATOM 845 O O . GLU A 1 108 ? 2.431 2.837 -11.734 1.00 89.81 108 GLU A O 1
ATOM 850 N N . LEU A 1 109 ? 2.183 2.972 -9.497 1.00 89.00 109 LEU A N 1
ATOM 851 C CA . LEU A 1 109 ? 3.530 3.481 -9.233 1.00 89.00 109 LEU A CA 1
ATOM 852 C C . LEU A 1 109 ? 4.598 2.513 -9.743 1.00 89.00 109 LEU A C 1
ATOM 854 O O . LEU A 1 109 ? 5.512 2.938 -10.456 1.00 89.00 109 LEU A O 1
ATOM 858 N N . ALA A 1 110 ? 4.457 1.224 -9.427 1.00 89.00 110 ALA A N 1
ATOM 859 C CA . ALA A 1 110 ? 5.377 0.185 -9.871 1.00 89.00 110 ALA A CA 1
ATOM 860 C C . ALA A 1 110 ? 5.387 0.051 -11.400 1.00 89.00 110 ALA A C 1
ATOM 862 O O . ALA A 1 110 ? 6.453 0.107 -12.009 1.00 89.00 110 ALA A O 1
ATOM 863 N N . THR A 1 111 ? 4.213 -0.039 -12.034 1.00 88.12 111 THR A N 1
ATOM 864 C CA . THR A 1 111 ? 4.072 -0.180 -13.496 1.00 88.12 111 THR A CA 1
ATOM 865 C C . THR A 1 111 ? 4.757 0.960 -14.241 1.00 88.12 111 THR A C 1
ATOM 867 O O . THR A 1 111 ? 5.430 0.731 -15.241 1.00 88.12 111 THR A O 1
ATOM 870 N N . SER A 1 112 ? 4.668 2.188 -13.721 1.00 85.31 112 SER A N 1
ATOM 871 C CA . SER A 1 112 ? 5.332 3.355 -14.316 1.00 85.31 112 SER A CA 1
ATOM 872 C C . SER A 1 112 ? 6.871 3.306 -14.272 1.00 85.31 112 SER A C 1
ATOM 874 O O . SER A 1 112 ? 7.526 4.142 -14.898 1.00 85.31 112 SER A O 1
ATOM 876 N N . CYS A 1 113 ? 7.442 2.364 -13.515 1.00 81.75 113 CYS A N 1
ATOM 877 C CA . CYS A 1 113 ? 8.879 2.163 -13.327 1.00 81.75 113 CYS A CA 1
ATOM 878 C C . CYS A 1 113 ? 9.401 0.873 -13.981 1.00 81.75 113 CYS A C 1
ATOM 880 O O . CYS A 1 113 ? 10.604 0.768 -14.228 1.00 81.75 113 CYS A O 1
ATOM 882 N N . VAL A 1 114 ? 8.532 -0.103 -14.268 1.00 75.88 114 VAL A N 1
ATOM 883 C CA . VAL A 1 114 ? 8.908 -1.339 -14.972 1.00 75.88 114 VAL 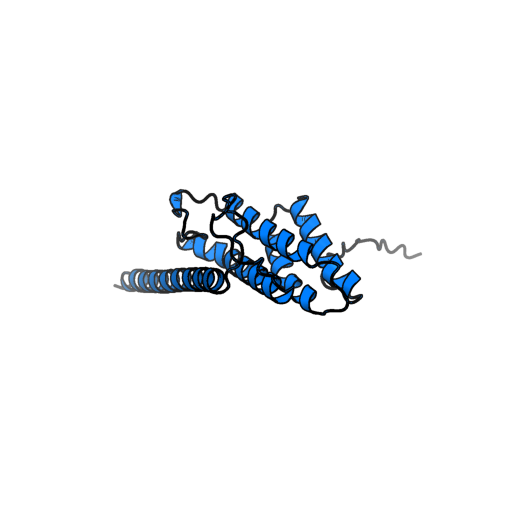A CA 1
ATOM 884 C C . VAL 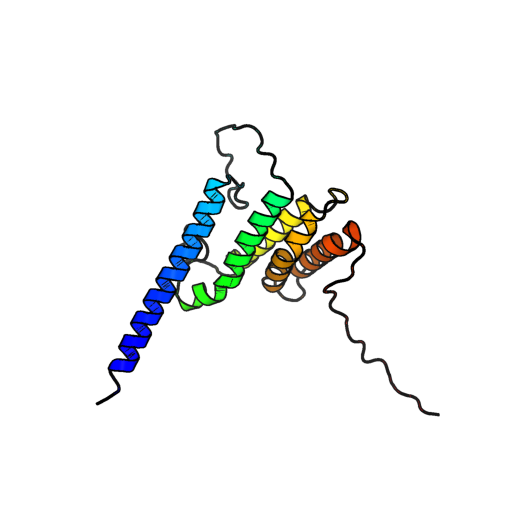A 1 114 ? 9.404 -0.990 -16.382 1.00 75.88 114 VAL A C 1
ATOM 886 O O . VAL A 1 114 ? 8.799 -0.194 -17.097 1.00 75.88 114 VAL A O 1
ATOM 889 N N . GLY A 1 115 ? 10.549 -1.553 -16.779 1.00 66.62 115 GLY A N 1
ATOM 890 C CA . GLY A 1 115 ? 11.180 -1.306 -18.083 1.00 66.62 115 GLY A CA 1
ATOM 891 C C . GLY A 1 115 ? 12.213 -0.169 -18.115 1.00 66.62 115 GLY A C 1
ATOM 892 O O . GLY A 1 115 ? 12.884 0.008 -19.133 1.00 66.62 115 GLY A O 1
ATOM 893 N N . HIS A 1 116 ? 12.408 0.577 -17.019 1.00 58.00 116 HIS A N 1
ATOM 894 C CA . HIS A 1 116 ? 13.487 1.568 -16.907 1.00 58.00 116 HIS A CA 1
ATOM 895 C C . HIS A 1 116 ? 14.814 0.922 -16.465 1.00 58.00 116 HIS A C 1
ATOM 897 O O . HIS A 1 116 ? 15.177 0.976 -15.295 1.00 58.00 116 HIS A O 1
ATOM 903 N N . THR A 1 117 ? 15.525 0.360 -17.455 1.00 55.16 117 THR A N 1
ATOM 904 C CA . THR A 1 117 ? 16.975 0.043 -17.496 1.00 55.16 117 THR A CA 1
ATOM 905 C C . THR A 1 117 ? 17.566 -0.781 -16.332 1.00 55.16 117 THR A C 1
ATOM 907 O O . THR A 1 117 ? 16.886 -1.153 -15.388 1.00 55.16 117 THR A O 1
ATOM 910 N N . HIS A 1 118 ? 18.854 -1.141 -16.437 1.00 58.94 118 HIS A N 1
ATOM 911 C CA . HIS A 1 118 ? 19.642 -2.033 -15.556 1.00 58.94 118 HIS A CA 1
ATOM 912 C C . HIS A 1 118 ? 19.822 -1.564 -14.091 1.00 58.94 118 HIS A C 1
ATOM 914 O O . HIS A 1 118 ? 20.816 -1.894 -13.442 1.00 58.94 118 HIS A O 1
ATOM 920 N N . SER A 1 119 ? 18.906 -0.742 -13.596 1.00 70.12 119 SER A N 1
ATOM 921 C CA . SER A 1 119 ? 18.889 -0.183 -12.253 1.00 70.12 119 SER A CA 1
ATOM 922 C C . SER A 1 119 ? 18.293 -1.201 -11.270 1.00 70.12 119 SER A C 1
ATOM 924 O O . SER A 1 119 ? 17.473 -2.034 -11.645 1.00 70.12 119 SER A O 1
ATOM 926 N N . THR A 1 120 ? 18.738 -1.188 -10.015 1.00 77.75 120 THR A N 1
ATOM 927 C CA . THR A 1 120 ? 18.235 -2.094 -8.957 1.00 77.75 120 THR A CA 1
ATOM 928 C C . THR A 1 120 ? 17.044 -1.505 -8.204 1.00 77.75 120 THR A C 1
ATOM 930 O O . THR A 1 120 ? 16.401 -2.178 -7.407 1.00 77.75 120 THR A O 1
ATOM 933 N N . GLU A 1 121 ? 16.750 -0.233 -8.445 1.00 80.62 121 GLU A N 1
ATOM 934 C CA . GLU A 1 121 ? 15.699 0.553 -7.818 1.00 80.62 121 GLU A CA 1
ATOM 935 C C . GLU A 1 121 ? 14.295 -0.051 -7.988 1.00 80.62 121 GLU A C 1
ATOM 937 O O . GLU A 1 121 ? 13.529 0.013 -7.024 1.00 80.62 121 GLU A O 1
ATOM 942 N N . PRO A 1 122 ? 13.938 -0.709 -9.112 1.00 81.81 122 PRO A N 1
ATOM 943 C CA . PRO A 1 122 ? 12.673 -1.427 -9.224 1.00 81.81 122 PRO A CA 1
ATOM 944 C C . PRO A 1 122 ? 12.470 -2.500 -8.143 1.00 81.81 122 PRO A C 1
ATOM 946 O O . PRO A 1 122 ? 11.335 -2.716 -7.724 1.00 81.81 122 PRO A O 1
ATOM 949 N N . LEU A 1 123 ? 13.535 -3.125 -7.612 1.00 85.69 123 LEU A N 1
ATOM 950 C CA . LEU A 1 123 ? 13.426 -4.125 -6.534 1.00 85.69 123 LEU A CA 1
ATOM 951 C C . LEU A 1 123 ? 12.788 -3.562 -5.256 1.00 85.69 123 LEU A C 1
ATOM 953 O O . LEU A 1 123 ? 12.224 -4.319 -4.465 1.00 85.69 123 LEU A O 1
ATOM 957 N N . LEU A 1 124 ? 12.834 -2.242 -5.055 1.00 89.25 124 LEU A N 1
ATOM 958 C CA . LEU A 1 124 ? 12.198 -1.582 -3.914 1.00 89.25 124 LEU A CA 1
ATOM 959 C C . LEU A 1 124 ? 10.665 -1.722 -3.934 1.00 89.25 124 LEU A C 1
ATOM 961 O O . LEU A 1 124 ? 10.034 -1.578 -2.889 1.00 89.25 124 LEU A O 1
ATOM 965 N N . PHE A 1 125 ? 10.064 -2.070 -5.079 1.00 90.56 1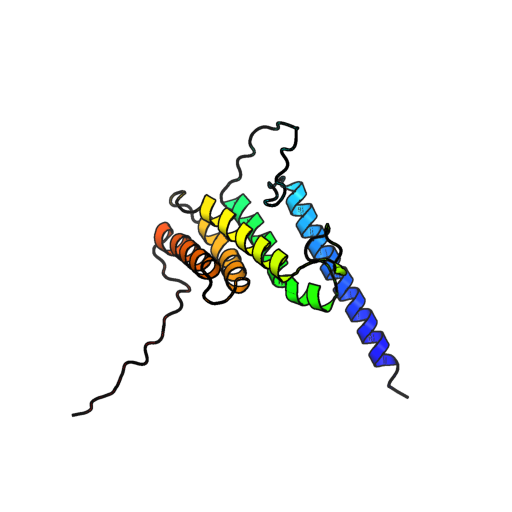25 PHE A N 1
ATOM 966 C CA . PHE A 1 125 ? 8.627 -2.330 -5.197 1.00 90.56 125 PHE A CA 1
ATOM 967 C C . PHE A 1 125 ? 8.197 -3.734 -4.754 1.00 90.56 125 PHE A C 1
ATOM 969 O O . PHE A 1 125 ? 6.999 -3.947 -4.593 1.00 90.56 125 PHE A O 1
ATOM 976 N N . ILE A 1 126 ? 9.115 -4.680 -4.499 1.00 90.12 126 ILE A N 1
ATOM 977 C CA . ILE A 1 126 ? 8.746 -6.066 -4.139 1.00 90.12 126 ILE A CA 1
ATOM 978 C C . ILE A 1 126 ? 7.860 -6.104 -2.891 1.00 90.12 126 ILE A C 1
ATOM 980 O O . ILE A 1 126 ? 6.782 -6.694 -2.913 1.00 90.12 126 ILE A O 1
ATOM 984 N N . PHE A 1 127 ? 8.297 -5.464 -1.804 1.00 93.31 127 PHE A N 1
ATOM 985 C CA . PHE A 1 127 ? 7.517 -5.440 -0.568 1.00 93.31 127 PHE A CA 1
ATOM 986 C C . PHE A 1 127 ? 6.175 -4.707 -0.748 1.00 93.31 127 PHE A C 1
ATOM 988 O O . PHE A 1 127 ? 5.147 -5.304 -0.426 1.00 93.31 127 PHE A O 1
ATOM 995 N N . PRO A 1 128 ? 6.130 -3.485 -1.319 1.00 95.12 128 PRO A N 1
ATOM 996 C CA . PRO A 1 128 ? 4.865 -2.820 -1.611 1.00 95.12 128 PRO A CA 1
ATOM 997 C C . PRO A 1 128 ? 3.890 -3.652 -2.447 1.00 95.12 128 PRO A C 1
ATOM 999 O O . PRO A 1 128 ? 2.726 -3.770 -2.072 1.00 95.12 128 PRO A O 1
ATOM 1002 N N . LEU A 1 129 ? 4.351 -4.269 -3.539 1.00 93.88 129 LEU A N 1
ATOM 1003 C CA . LEU A 1 129 ? 3.511 -5.086 -4.419 1.00 93.88 129 LEU A CA 1
ATOM 1004 C C . LEU A 1 129 ? 2.978 -6.335 -3.713 1.00 93.88 129 LEU A C 1
ATOM 1006 O O . LEU A 1 129 ? 1.831 -6.717 -3.932 1.00 93.88 129 LEU A O 1
ATOM 1010 N N . GLN A 1 130 ? 3.775 -6.947 -2.833 1.00 93.06 130 GLN A N 1
ATOM 1011 C CA . GLN A 1 130 ? 3.326 -8.078 -2.022 1.00 93.06 130 GLN A CA 1
ATOM 1012 C C . GLN A 1 130 ? 2.189 -7.660 -1.087 1.00 93.06 130 GLN A C 1
ATOM 1014 O O . GLN A 1 130 ? 1.177 -8.354 -0.992 1.00 93.06 130 GLN A O 1
ATOM 1019 N N . ILE A 1 131 ? 2.330 -6.510 -0.423 1.00 94.56 131 ILE A N 1
ATOM 1020 C CA . ILE A 1 131 ? 1.269 -5.967 0.428 1.00 94.56 131 ILE A CA 1
ATOM 1021 C C . ILE A 1 131 ? 0.037 -5.601 -0.407 1.00 94.56 131 ILE A C 1
ATOM 1023 O O . ILE A 1 131 ? -1.074 -5.919 0.008 1.00 94.56 131 ILE A O 1
ATOM 1027 N N . ALA A 1 132 ? 0.200 -4.997 -1.587 1.00 94.25 132 ALA A N 1
ATOM 1028 C CA . ALA A 1 132 ? -0.912 -4.682 -2.484 1.00 94.25 132 ALA A CA 1
ATOM 1029 C C . ALA A 1 132 ? -1.690 -5.943 -2.896 1.00 94.25 132 ALA A C 1
ATOM 1031 O O . ALA A 1 132 ? -2.903 -5.999 -2.704 1.00 94.25 132 ALA A O 1
ATOM 1032 N N . SER A 1 133 ? -0.988 -6.988 -3.351 1.00 93.69 133 SER A N 1
ATOM 1033 C CA . SER A 1 133 ? -1.570 -8.288 -3.713 1.00 93.69 133 SER A CA 1
ATOM 1034 C C . SER A 1 133 ? -2.403 -8.888 -2.572 1.00 93.69 133 SER A C 1
ATOM 1036 O O . SER A 1 133 ? -3.540 -9.296 -2.788 1.00 93.69 133 SER A O 1
ATOM 1038 N N . MET A 1 134 ? -1.907 -8.835 -1.329 1.00 92.75 134 MET A N 1
ATOM 1039 C CA . MET A 1 134 ? -2.636 -9.321 -0.145 1.00 92.75 134 MET A CA 1
ATOM 1040 C C . MET A 1 134 ? -3.904 -8.520 0.204 1.00 92.75 134 MET A C 1
ATOM 1042 O O . MET A 1 134 ? -4.679 -8.952 1.059 1.00 92.75 134 MET A O 1
ATOM 1046 N N . ASN A 1 135 ? -4.097 -7.342 -0.394 1.00 91.88 135 ASN A N 1
ATOM 1047 C CA . ASN A 1 135 ? -5.250 -6.474 -0.159 1.00 91.88 135 ASN A CA 1
ATOM 1048 C C . ASN A 1 135 ? -6.257 -6.466 -1.320 1.00 91.88 135 ASN A C 1
ATOM 1050 O O . ASN A 1 135 ? -7.301 -5.822 -1.195 1.00 91.88 135 ASN A O 1
ATOM 1054 N N . PHE A 1 136 ? -5.990 -7.212 -2.394 1.00 92.06 136 PHE A N 1
ATOM 1055 C CA . PHE A 1 136 ? -6.973 -7.528 -3.427 1.00 92.06 136 PHE A CA 1
ATOM 1056 C C . PHE A 1 136 ? -7.775 -8.787 -3.080 1.00 92.06 136 PHE A C 1
ATOM 1058 O O . PHE A 1 136 ? -7.434 -9.546 -2.170 1.00 92.06 136 PHE A O 1
ATOM 1065 N N . GLU A 1 137 ? -8.883 -8.997 -3.789 1.00 90.56 137 GLU A N 1
ATOM 1066 C CA . GLU A 1 137 ? -9.646 -10.236 -3.668 1.00 90.56 137 GLU A CA 1
ATOM 1067 C C . GLU A 1 137 ? -8.851 -11.407 -4.260 1.00 90.56 137 GLU A C 1
ATOM 1069 O O . GLU A 1 137 ? -8.327 -11.325 -5.370 1.00 90.56 137 GLU A O 1
ATOM 1074 N N . THR A 1 138 ? -8.789 -12.528 -3.539 1.00 89.44 138 THR A N 1
ATOM 1075 C CA . THR A 1 138 ? -8.066 -13.713 -4.008 1.00 89.44 138 THR A CA 1
ATOM 1076 C C . THR A 1 138 ? -8.632 -14.218 -5.339 1.00 89.44 138 THR A C 1
ATOM 1078 O O . THR A 1 138 ? -9.812 -14.552 -5.447 1.00 89.44 138 THR A O 1
ATOM 1081 N N . GLY A 1 139 ? -7.773 -14.350 -6.343 1.00 86.88 139 GLY A N 1
ATOM 1082 C CA . GLY A 1 139 ? -8.091 -14.774 -7.700 1.00 86.88 139 GLY A CA 1
ATOM 1083 C C . GLY A 1 139 ? -8.539 -13.645 -8.630 1.00 86.88 139 GLY A C 1
ATOM 1084 O O . GLY A 1 139 ? -8.790 -13.931 -9.810 1.00 86.88 139 GLY A O 1
ATOM 1085 N N . SER A 1 140 ? -8.628 -12.402 -8.140 1.00 89.38 140 SER A N 1
ATOM 1086 C CA . SER A 1 140 ? -9.021 -11.246 -8.947 1.00 89.38 140 SER A CA 1
ATOM 1087 C C . SER A 1 140 ? -7.978 -10.911 -10.018 1.00 89.38 140 SER A C 1
ATOM 1089 O O . SER A 1 140 ? -6.852 -11.420 -10.019 1.00 89.38 140 SER A O 1
ATOM 1091 N N . GLN A 1 141 ? -8.368 -10.084 -10.990 1.00 90.50 141 GLN A N 1
ATOM 1092 C CA . GLN A 1 141 ? -7.444 -9.643 -12.041 1.00 90.50 141 GLN A CA 1
ATOM 1093 C C . GLN A 1 141 ? -6.375 -8.705 -11.475 1.00 90.50 141 GLN A C 1
ATOM 1095 O O . GLN A 1 141 ? -5.232 -8.741 -11.912 1.00 90.50 141 GLN A O 1
ATOM 1100 N N . GLU A 1 142 ? -6.732 -7.916 -10.469 1.00 89.38 142 GLU A N 1
ATOM 1101 C CA . GLU A 1 142 ? -5.859 -6.987 -9.762 1.00 89.38 142 GLU A CA 1
ATOM 1102 C C . GLU A 1 142 ? -4.786 -7.732 -8.951 1.00 89.38 142 GLU A C 1
ATOM 1104 O O . GLU A 1 142 ? -3.613 -7.371 -9.030 1.00 89.38 142 GLU A O 1
ATOM 1109 N N . GLU A 1 143 ? -5.142 -8.820 -8.245 1.00 89.94 143 GLU A N 1
ATOM 1110 C CA . GLU A 1 143 ? -4.154 -9.669 -7.550 1.00 89.94 143 GLU A CA 1
ATOM 1111 C C . GLU A 1 143 ? -3.141 -10.254 -8.545 1.00 89.94 143 GLU A C 1
ATOM 1113 O O . GLU A 1 143 ? -1.931 -10.186 -8.317 1.00 89.94 143 GLU A O 1
ATOM 1118 N N . LYS A 1 144 ? -3.628 -10.784 -9.675 1.00 89.31 144 LYS A N 1
ATOM 1119 C CA . LYS A 1 144 ? -2.775 -11.357 -10.727 1.00 89.31 144 LYS A CA 1
ATOM 1120 C C . LYS A 1 144 ? -1.889 -10.307 -11.378 1.00 89.31 144 LYS A C 1
ATOM 1122 O O . LYS A 1 144 ? -0.710 -10.564 -11.586 1.00 89.31 144 LYS A O 1
ATOM 1127 N N . MET A 1 145 ? -2.427 -9.120 -11.644 1.00 88.94 145 MET A N 1
ATOM 1128 C CA . MET A 1 145 ? -1.664 -7.999 -12.184 1.00 88.94 145 MET A CA 1
ATOM 1129 C C . MET A 1 145 ? -0.534 -7.594 -11.230 1.00 88.94 145 MET A C 1
ATOM 1131 O O . MET A 1 145 ? 0.597 -7.411 -11.671 1.00 88.94 145 MET A O 1
ATOM 1135 N N . ALA A 1 146 ? -0.799 -7.502 -9.924 1.00 88.12 146 ALA A N 1
ATOM 1136 C CA . ALA A 1 146 ? 0.236 -7.206 -8.935 1.00 88.12 146 ALA A CA 1
ATOM 1137 C C . ALA A 1 146 ? 1.350 -8.271 -8.928 1.00 88.12 146 ALA A C 1
ATOM 1139 O O . ALA A 1 146 ? 2.534 -7.930 -8.870 1.00 88.12 146 ALA A O 1
ATOM 1140 N N . GLU A 1 147 ? 0.985 -9.554 -9.039 1.00 86.94 147 GLU A N 1
ATOM 1141 C CA . GLU A 1 147 ? 1.941 -10.661 -9.157 1.00 86.94 147 GLU A CA 1
ATOM 1142 C C . GLU A 1 147 ? 2.736 -10.599 -10.475 1.00 86.94 147 GLU A C 1
ATOM 1144 O O . GLU A 1 147 ? 3.948 -10.813 -10.479 1.00 86.94 147 GLU A O 1
ATOM 1149 N N . GLU A 1 148 ? 2.096 -10.264 -11.595 1.00 87.19 148 GLU A N 1
ATOM 1150 C CA . GLU A 1 148 ? 2.749 -10.072 -12.894 1.00 87.19 148 GLU A CA 1
ATOM 1151 C C . GLU A 1 148 ? 3.753 -8.913 -12.865 1.00 87.19 148 GLU A C 1
ATOM 1153 O O . GLU A 1 148 ? 4.891 -9.085 -13.301 1.00 87.19 148 GLU A O 1
ATOM 1158 N N . ILE A 1 149 ? 3.384 -7.765 -12.286 1.00 87.25 149 ILE A N 1
ATOM 1159 C CA . ILE A 1 149 ? 4.282 -6.611 -12.123 1.00 87.25 149 ILE A CA 1
ATOM 1160 C C . ILE A 1 149 ? 5.479 -6.997 -11.253 1.00 87.25 149 ILE A C 1
ATOM 1162 O O . ILE A 1 149 ? 6.622 -6.698 -11.599 1.00 87.25 149 ILE A O 1
ATOM 1166 N N . MET A 1 150 ? 5.238 -7.694 -10.140 1.00 85.38 150 MET A N 1
ATOM 1167 C CA . MET A 1 150 ? 6.303 -8.165 -9.257 1.00 85.38 150 MET A CA 1
ATOM 1168 C C . MET A 1 150 ? 7.239 -9.136 -9.984 1.00 85.38 150 MET A C 1
ATOM 1170 O O . MET A 1 150 ? 8.458 -9.008 -9.883 1.00 85.38 150 MET A O 1
ATOM 1174 N N . ASN A 1 151 ? 6.691 -10.059 -10.776 1.00 80.25 151 ASN A N 1
ATOM 1175 C CA . ASN A 1 151 ? 7.480 -10.947 -11.623 1.00 80.25 151 ASN A CA 1
ATOM 1176 C C . ASN A 1 151 ? 8.298 -10.167 -12.658 1.00 80.25 151 ASN A C 1
ATOM 1178 O O . ASN A 1 151 ? 9.464 -10.495 -12.839 1.00 80.25 151 ASN A O 1
ATOM 1182 N N . GLY A 1 152 ? 7.744 -9.129 -13.290 1.00 77.38 152 GLY A N 1
ATOM 1183 C CA . GLY A 1 152 ? 8.483 -8.265 -14.217 1.00 77.38 152 GLY A CA 1
ATOM 1184 C C . GLY A 1 152 ? 9.640 -7.534 -13.530 1.00 77.38 152 GLY A C 1
ATOM 1185 O O . GLY A 1 152 ? 10.774 -7.566 -14.003 1.00 77.38 152 GLY A O 1
ATOM 1186 N N . VAL A 1 153 ? 9.401 -6.963 -12.344 1.00 74.06 153 VAL A N 1
ATOM 1187 C CA . VAL A 1 153 ? 10.444 -6.320 -11.524 1.00 74.06 153 VAL A CA 1
ATOM 1188 C C . VAL A 1 153 ? 11.605 -7.279 -11.235 1.00 74.06 153 VAL A C 1
ATOM 1190 O O . VAL A 1 153 ? 12.766 -6.885 -11.353 1.00 74.06 153 VAL A O 1
ATOM 1193 N N . ILE A 1 154 ? 11.314 -8.530 -10.873 1.00 69.44 154 ILE A N 1
ATOM 1194 C CA . ILE A 1 154 ? 12.327 -9.510 -10.456 1.00 69.44 154 ILE A CA 1
ATOM 1195 C C . ILE A 1 154 ? 13.003 -10.185 -11.669 1.00 69.44 154 ILE A C 1
ATOM 1197 O O . ILE A 1 154 ? 14.236 -10.276 -11.726 1.00 69.44 154 ILE A O 1
ATOM 1201 N N . ALA A 1 155 ? 12.215 -10.662 -12.634 1.00 63.62 155 ALA A N 1
ATOM 1202 C CA . ALA A 1 155 ? 12.678 -11.489 -13.744 1.00 63.62 155 ALA A CA 1
ATOM 1203 C C . ALA A 1 155 ? 13.292 -10.658 -14.877 1.00 63.62 155 ALA A C 1
ATOM 1205 O O . ALA A 1 155 ? 14.389 -10.992 -15.327 1.00 63.62 155 ALA A O 1
ATOM 1206 N N . ASP A 1 156 ? 12.648 -9.561 -15.291 1.00 58.19 156 ASP A N 1
ATOM 1207 C CA . ASP A 1 156 ? 13.114 -8.772 -16.441 1.00 58.19 156 ASP A CA 1
ATOM 1208 C C . ASP A 1 156 ? 14.311 -7.884 -16.081 1.00 58.19 156 ASP A C 1
ATOM 1210 O O . ASP A 1 156 ? 15.155 -7.597 -16.931 1.00 58.19 156 ASP A O 1
ATOM 1214 N N . THR A 1 157 ? 14.428 -7.486 -14.809 1.00 57.28 157 THR A N 1
ATOM 1215 C CA . THR A 1 157 ? 15.515 -6.605 -14.351 1.00 57.28 157 THR A CA 1
ATOM 1216 C C . THR A 1 157 ? 16.753 -7.384 -13.891 1.00 57.28 157 THR A C 1
ATOM 1218 O O . THR A 1 157 ? 17.879 -6.932 -14.109 1.00 57.28 157 THR A O 1
ATOM 1221 N N . HIS A 1 158 ? 16.585 -8.563 -13.271 1.00 58.09 158 HIS A N 1
ATOM 1222 C CA . HIS A 1 158 ? 17.696 -9.266 -12.609 1.00 58.09 158 HIS A CA 1
ATOM 1223 C C . HIS A 1 158 ? 17.759 -10.785 -12.832 1.00 58.09 158 HIS A C 1
ATOM 1225 O O . HIS A 1 158 ? 18.695 -11.419 -12.345 1.00 58.09 158 HIS A O 1
ATOM 1231 N N . GLY A 1 159 ? 16.810 -11.390 -13.556 1.00 58.50 159 GLY A N 1
ATOM 1232 C CA . GLY A 1 159 ? 16.813 -12.831 -13.832 1.00 58.50 159 GLY A CA 1
ATOM 1233 C C . GLY A 1 159 ? 16.595 -13.721 -12.601 1.00 58.50 159 GLY A C 1
ATOM 1234 O O . GLY A 1 159 ? 16.919 -14.909 -12.642 1.00 58.50 159 GLY A O 1
ATOM 1235 N N . PHE A 1 160 ? 16.071 -13.173 -11.500 1.00 60.12 160 PHE A N 1
ATOM 1236 C CA . PHE A 1 160 ? 15.713 -13.955 -10.317 1.00 60.12 160 PHE A CA 1
ATOM 1237 C C . PHE A 1 160 ? 14.248 -14.420 -10.399 1.00 60.12 160 PHE A C 1
ATOM 1239 O O . PHE A 1 160 ? 13.389 -13.745 -10.953 1.00 60.12 160 PHE A O 1
ATOM 1246 N N . GLU A 1 161 ? 13.939 -15.581 -9.820 1.00 56.41 161 GLU A N 1
ATOM 1247 C CA . GLU A 1 161 ? 12.566 -16.092 -9.670 1.00 56.41 161 GLU A CA 1
ATOM 1248 C C . GLU A 1 161 ? 12.205 -16.205 -8.178 1.00 56.41 161 GLU A C 1
ATOM 1250 O O . GLU A 1 161 ? 11.949 -17.292 -7.654 1.00 56.41 161 GLU A O 1
ATOM 1255 N N . ILE A 1 162 ? 12.264 -15.092 -7.446 1.00 55.50 162 ILE A N 1
ATOM 1256 C CA . ILE A 1 162 ? 11.919 -15.057 -6.017 1.00 55.50 162 ILE A CA 1
ATOM 1257 C C . ILE A 1 162 ? 10.399 -14.882 -5.874 1.00 55.50 162 ILE A C 1
ATOM 1259 O O . ILE A 1 162 ? 9.814 -14.030 -6.526 1.00 55.50 162 ILE A O 1
ATOM 1263 N N . GLY A 1 163 ? 9.756 -15.678 -5.014 1.00 49.81 163 GLY A N 1
ATOM 1264 C CA . GLY A 1 163 ? 8.367 -15.443 -4.587 1.00 49.81 163 GLY A CA 1
ATOM 1265 C C . GLY A 1 163 ? 7.256 -16.104 -5.410 1.00 49.81 163 GLY A C 1
ATOM 1266 O O . GLY A 1 163 ? 6.109 -16.066 -4.976 1.00 49.81 163 GLY A O 1
ATOM 1267 N N . ARG A 1 164 ? 7.557 -16.779 -6.531 1.00 56.56 164 ARG A N 1
ATOM 1268 C CA . ARG A 1 164 ? 6.532 -17.506 -7.306 1.00 56.56 164 ARG A CA 1
ATOM 1269 C C . ARG A 1 164 ? 5.786 -18.516 -6.430 1.00 56.56 164 ARG A C 1
ATOM 1271 O O . ARG A 1 164 ? 6.415 -19.424 -5.870 1.00 56.56 164 ARG A O 1
ATOM 1278 N N . ARG A 1 165 ? 4.450 -18.426 -6.376 1.00 51.84 165 ARG A N 1
ATOM 1279 C CA . ARG A 1 165 ? 3.605 -19.508 -5.847 1.00 51.84 165 ARG A CA 1
ATOM 1280 C C . ARG A 1 165 ? 3.793 -20.730 -6.739 1.00 51.84 165 ARG A C 1
ATOM 1282 O O . ARG A 1 165 ? 3.192 -20.864 -7.799 1.00 51.84 165 ARG A O 1
ATOM 1289 N N . ARG A 1 166 ? 4.668 -21.643 -6.320 1.00 58.19 166 ARG A N 1
ATOM 1290 C CA . ARG A 1 166 ? 4.769 -22.954 -6.956 1.00 58.19 166 ARG A CA 1
ATOM 1291 C C . ARG A 1 166 ? 3.523 -23.728 -6.565 1.00 58.19 166 ARG A C 1
ATOM 1293 O O . ARG A 1 166 ? 3.381 -24.113 -5.408 1.00 58.19 166 ARG A O 1
ATOM 1300 N N . GLU A 1 167 ? 2.645 -23.991 -7.524 1.00 51.34 167 GLU A N 1
ATOM 1301 C CA . GLU A 1 167 ? 1.694 -25.085 -7.376 1.00 51.34 167 GLU A CA 1
ATOM 1302 C C . GLU A 1 167 ? 2.516 -26.362 -7.169 1.00 51.34 167 GLU A C 1
ATOM 1304 O O . GLU A 1 167 ? 3.157 -26.869 -8.094 1.00 51.34 167 GLU A O 1
ATOM 1309 N N . TRP A 1 168 ? 2.567 -26.874 -5.938 1.00 46.56 168 TRP A N 1
ATOM 1310 C CA . TRP A 1 168 ? 3.054 -28.226 -5.702 1.00 46.56 168 TRP A CA 1
ATOM 1311 C C . TRP A 1 168 ? 2.062 -29.177 -6.357 1.00 46.56 168 TRP A C 1
ATOM 1313 O O . TRP A 1 168 ? 1.098 -29.619 -5.738 1.00 46.56 168 TRP A O 1
ATOM 1323 N N . LYS A 1 169 ? 2.283 -29.487 -7.637 1.00 44.41 169 LYS A N 1
ATOM 1324 C CA . LYS A 1 169 ? 1.618 -30.612 -8.281 1.00 44.41 169 LYS A CA 1
ATOM 1325 C C . LYS A 1 169 ? 2.004 -31.852 -7.483 1.00 44.41 169 LYS A C 1
ATOM 1327 O O . LYS A 1 169 ? 3.123 -32.347 -7.598 1.00 44.41 169 LYS A O 1
ATOM 1332 N N . THR A 1 170 ? 1.081 -32.358 -6.671 1.00 45.50 170 THR A N 1
ATOM 1333 C CA . THR A 1 170 ? 1.101 -33.714 -6.117 1.00 45.50 170 THR A CA 1
ATOM 1334 C C . THR A 1 170 ? 0.974 -34.693 -7.280 1.00 45.50 170 THR A C 1
ATOM 1336 O O . THR A 1 170 ? -0.067 -35.273 -7.556 1.00 45.50 170 THR A O 1
ATOM 1339 N N . SER A 1 171 ? 2.045 -34.833 -8.049 1.00 50.19 171 SER A N 1
ATOM 1340 C CA . SER A 1 171 ? 2.156 -35.786 -9.142 1.00 50.19 171 SER A CA 1
ATOM 1341 C C . SER A 1 171 ? 3.362 -36.655 -8.861 1.00 50.19 171 SER A C 1
ATOM 1343 O O . SER A 1 171 ? 4.458 -36.434 -9.361 1.00 50.19 171 SER A O 1
ATOM 1345 N N . SER A 1 172 ? 3.153 -37.645 -8.004 1.00 42.12 172 SER A N 1
ATOM 1346 C CA . SER A 1 172 ? 4.005 -38.825 -7.914 1.00 42.12 172 SER A CA 1
ATOM 1347 C C . SER A 1 172 ? 3.142 -39.984 -7.427 1.00 42.12 172 SER A C 1
ATOM 1349 O O . SER A 1 172 ? 3.225 -40.413 -6.281 1.00 42.12 172 SER A O 1
ATOM 1351 N N . VAL A 1 173 ? 2.271 -40.482 -8.311 1.00 44.91 173 VAL A N 1
ATOM 1352 C CA . VAL A 1 173 ? 1.829 -41.877 -8.216 1.00 44.91 173 VAL A CA 1
ATOM 1353 C C . VAL A 1 173 ? 3.083 -42.710 -8.453 1.00 44.91 173 VAL A C 1
ATOM 1355 O O . VAL A 1 173 ? 3.578 -42.795 -9.575 1.00 44.91 173 VAL A O 1
ATOM 1358 N N . ILE A 1 174 ? 3.643 -43.259 -7.379 1.00 47.62 174 ILE A N 1
ATOM 1359 C CA . ILE A 1 174 ? 4.739 -44.216 -7.466 1.00 47.62 174 ILE A CA 1
ATOM 1360 C C . ILE A 1 174 ? 4.133 -45.523 -7.985 1.00 47.62 174 ILE A C 1
ATOM 1362 O O . ILE A 1 174 ? 3.529 -46.286 -7.236 1.00 47.62 174 ILE A O 1
ATOM 1366 N N . LEU A 1 175 ? 4.278 -45.774 -9.283 1.00 44.53 175 LEU A N 1
ATOM 1367 C CA . LEU A 1 175 ? 4.111 -47.105 -9.855 1.00 44.53 175 LEU A CA 1
ATOM 1368 C C . LEU A 1 175 ? 5.418 -47.866 -9.606 1.00 44.53 175 LEU A C 1
ATOM 1370 O O . LEU A 1 175 ? 6.355 -47.791 -10.398 1.00 44.53 175 LEU A O 1
ATOM 1374 N N . VAL A 1 176 ? 5.496 -48.552 -8.462 1.00 43.16 176 VAL A N 1
ATOM 1375 C CA . VAL A 1 176 ? 6.516 -49.585 -8.244 1.00 43.16 176 VAL A CA 1
ATOM 1376 C C . VAL A 1 176 ? 6.095 -50.799 -9.067 1.00 43.16 176 VAL A C 1
ATOM 1378 O O . VAL A 1 176 ? 4.980 -51.298 -8.903 1.00 43.16 176 VAL A O 1
ATOM 1381 N N . LYS A 1 177 ? 6.967 -51.228 -9.976 1.00 42.09 177 LYS A N 1
ATOM 1382 C CA . LYS A 1 177 ? 6.847 -52.478 -10.723 1.00 42.09 177 LYS A CA 1
ATOM 1383 C C . LYS A 1 177 ? 7.842 -53.486 -10.170 1.00 42.09 177 LYS A C 1
ATOM 1385 O O . LYS A 1 177 ? 8.945 -53.038 -9.786 1.00 42.09 177 LYS A O 1
#

Secondary structure (DSSP, 8-state):
--SSHHHHHHHHHHHHHHHHHHHHHHHHHHHHHHTTPPPTT--S--S---------HHHHHHHHHHHHHHHHHHHHHHHHT--SSTTS-TTT--HHHHHHHHHHHHHHHHHTTTT-TT-SGGGGGHHHHHHHHTTSPTT-HHHHHHHHHHHHHHHHHH----S--------------